Protein AF-A0A068U3J7-F1 (afdb_monomer_lite)

Organism: Coffea canephora (NCBI:txid49390)

InterPro domains:
  IPR044660 Transcription factor IBH1-like [PTHR33124] (5-116)
  IPR059002 IBH1-like, N-terminal domain [PF26576] (5-66)

Sequence (127 aa):
MRSASSLRQEFLKKWLKGLQIYSGSKKEMSILERKKAIKLSADIAMASTRISTSSWSRALMARASNDATNKVLVQHVLSPEAQKLVPIKKDPKKETLDYILSLRLQVDVMRHFANATEETDHGKGYK

Foldseek 3Di:
DDDPVNLLVQLVVLLVLQVVLVVVPDVDDDPVRVVVSSVLSSLLSLLLSCLQPAPVSVVSLVVQCVDVSSVVSNVVSHDPVSVDHDDDPDDPVVRVVSVVVSVVSSVVVVVVVVVVVVVVVVPPDDD

Structure (mmCIF, N/CA/C/O backbone):
data_AF-A0A068U3J7-F1
#
_entry.id   AF-A0A068U3J7-F1
#
loop_
_atom_site.group_PDB
_atom_site.id
_atom_site.type_symbol
_atom_site.label_atom_id
_atom_site.label_alt_id
_atom_site.label_comp_id
_atom_site.label_asym_id
_atom_site.label_entity_id
_atom_site.label_seq_id
_atom_site.pdbx_PDB_ins_code
_atom_site.Cartn_x
_atom_site.Cartn_y
_atom_site.Cartn_z
_atom_site.occupancy
_atom_site.B_iso_or_equiv
_atom_site.auth_seq_id
_atom_site.auth_comp_id
_atom_site.auth_asym_id
_atom_site.auth_atom_id
_atom_site.pdbx_PDB_model_num
ATOM 1 N N . MET A 1 1 ? 19.466 -8.620 -5.050 1.00 48.78 1 MET A N 1
ATOM 2 C CA . MET A 1 1 ? 17.985 -8.543 -4.964 1.00 48.78 1 MET A CA 1
ATOM 3 C C . MET A 1 1 ? 17.610 -8.104 -3.554 1.00 48.78 1 MET A C 1
ATOM 5 O O . MET A 1 1 ? 18.221 -8.613 -2.625 1.00 48.78 1 MET A O 1
ATOM 9 N N . ARG A 1 2 ? 16.670 -7.161 -3.365 1.00 65.25 2 ARG A N 1
ATOM 10 C CA . ARG A 1 2 ? 16.156 -6.850 -2.012 1.00 65.25 2 ARG A CA 1
ATOM 11 C C . ARG A 1 2 ? 15.452 -8.090 -1.453 1.00 65.25 2 ARG A C 1
ATOM 13 O O . ARG A 1 2 ? 14.742 -8.761 -2.199 1.00 65.25 2 ARG A O 1
ATOM 20 N N . SER A 1 3 ? 15.638 -8.391 -0.170 1.00 79.19 3 SER A N 1
ATOM 21 C CA . SER A 1 3 ? 14.917 -9.490 0.475 1.00 79.19 3 SER A CA 1
ATOM 22 C C . SER A 1 3 ? 13.442 -9.127 0.679 1.00 79.19 3 SER A C 1
ATOM 24 O O . SER A 1 3 ? 13.088 -7.958 0.869 1.00 79.19 3 SER A O 1
ATOM 26 N N . ALA A 1 4 ? 12.566 -10.134 0.672 1.00 74.56 4 ALA A N 1
ATOM 27 C CA . ALA A 1 4 ? 11.139 -9.936 0.928 1.00 74.56 4 ALA A CA 1
ATOM 28 C C . ALA A 1 4 ? 10.872 -9.332 2.322 1.00 74.56 4 ALA A C 1
ATOM 30 O O . ALA A 1 4 ? 9.954 -8.528 2.480 1.00 74.56 4 ALA A O 1
ATOM 31 N N . SER A 1 5 ? 11.702 -9.665 3.318 1.00 81.75 5 SER A N 1
ATOM 32 C CA . SER A 1 5 ? 11.628 -9.113 4.676 1.00 81.75 5 SER A CA 1
ATOM 33 C C . SER A 1 5 ? 11.975 -7.623 4.725 1.00 81.75 5 SER A C 1
ATOM 35 O O . SER A 1 5 ? 11.242 -6.851 5.339 1.00 81.75 5 SER A O 1
ATOM 37 N N . SER A 1 6 ? 13.029 -7.198 4.021 1.00 84.19 6 SER A N 1
ATOM 38 C CA . SER A 1 6 ? 13.417 -5.784 3.926 1.00 84.19 6 SER A CA 1
ATOM 39 C C . SER A 1 6 ? 12.313 -4.948 3.278 1.00 84.19 6 SER A C 1
ATOM 41 O O . SER A 1 6 ? 11.968 -3.879 3.779 1.00 84.19 6 SER A O 1
ATOM 43 N N . LEU A 1 7 ? 11.684 -5.474 2.222 1.00 81.50 7 LEU A N 1
ATOM 44 C CA . LEU A 1 7 ? 10.564 -4.802 1.573 1.00 81.50 7 LEU A CA 1
ATOM 45 C C . LEU A 1 7 ? 9.333 -4.692 2.486 1.00 81.50 7 LEU A C 1
ATOM 47 O O . LEU A 1 7 ? 8.723 -3.627 2.559 1.00 81.50 7 LEU A O 1
ATOM 51 N N . ARG A 1 8 ? 8.978 -5.776 3.190 1.00 84.62 8 ARG A N 1
ATOM 52 C CA . ARG A 1 8 ? 7.889 -5.788 4.184 1.00 84.62 8 ARG A CA 1
ATOM 53 C C . ARG A 1 8 ? 8.107 -4.720 5.252 1.00 84.62 8 ARG A C 1
ATOM 55 O O . ARG A 1 8 ? 7.200 -3.944 5.536 1.00 84.62 8 ARG A O 1
ATOM 62 N N . GLN A 1 9 ? 9.316 -4.644 5.803 1.00 87.88 9 GLN A N 1
ATOM 63 C CA . GLN A 1 9 ? 9.669 -3.650 6.816 1.00 87.88 9 GLN A CA 1
ATOM 64 C C . GLN A 1 9 ? 9.616 -2.218 6.277 1.00 87.88 9 GLN A C 1
ATOM 66 O O . GLN A 1 9 ? 9.122 -1.327 6.964 1.00 87.88 9 GLN A O 1
ATOM 71 N N . GLU A 1 10 ? 10.111 -1.976 5.062 1.00 88.44 10 GLU A N 1
ATOM 72 C CA . GLU A 1 10 ? 10.070 -0.650 4.439 1.00 88.44 10 GLU A CA 1
ATOM 73 C C . GLU A 1 10 ? 8.626 -0.194 4.187 1.00 88.44 10 GLU A C 1
ATOM 75 O O . GLU A 1 10 ? 8.266 0.933 4.537 1.00 88.44 10 GLU A O 1
ATOM 80 N N . PHE A 1 11 ? 7.791 -1.090 3.649 1.00 90.31 11 PHE A N 1
ATOM 81 C CA . PHE A 1 11 ? 6.361 -0.859 3.466 1.00 90.31 11 PHE A CA 1
ATOM 82 C C . PHE A 1 11 ? 5.682 -0.515 4.795 1.00 90.31 11 PHE A C 1
ATOM 84 O O . PHE A 1 11 ? 5.048 0.532 4.894 1.00 90.31 11 PHE A O 1
ATOM 91 N N . LEU A 1 12 ? 5.877 -1.335 5.833 1.00 90.12 12 LEU A N 1
ATOM 92 C CA . LEU A 1 12 ? 5.294 -1.120 7.161 1.00 90.12 12 LEU A CA 1
ATOM 93 C C . LEU A 1 12 ? 5.708 0.222 7.767 1.00 90.12 12 LEU A C 1
ATOM 95 O O . LEU A 1 12 ? 4.858 0.970 8.244 1.00 90.12 12 LEU A O 1
ATOM 99 N N . LYS A 1 13 ? 7.000 0.566 7.704 1.00 90.62 13 LYS A N 1
ATOM 100 C CA . LYS A 1 13 ? 7.512 1.850 8.207 1.00 90.62 13 LYS A CA 1
ATOM 101 C C . LYS A 1 13 ? 6.862 3.034 7.492 1.00 90.62 13 LYS A C 1
ATOM 103 O O . LYS A 1 13 ? 6.494 4.013 8.137 1.00 90.62 13 LYS A O 1
ATOM 108 N N . LYS A 1 14 ? 6.725 2.962 6.165 1.00 91.12 14 LYS A N 1
ATOM 109 C CA . LYS A 1 14 ? 6.088 4.013 5.356 1.00 91.12 14 LYS A CA 1
ATOM 110 C C . LYS A 1 14 ? 4.583 4.095 5.613 1.00 91.12 14 LYS A C 1
ATOM 112 O O . LYS A 1 14 ? 4.053 5.197 5.729 1.00 91.12 14 LYS A O 1
ATOM 117 N N . TRP A 1 15 ? 3.917 2.954 5.760 1.00 91.44 15 TRP A N 1
ATOM 118 C CA . TRP A 1 15 ? 2.484 2.893 6.022 1.00 91.44 15 TRP A CA 1
ATOM 119 C C . TRP A 1 15 ? 2.130 3.430 7.410 1.00 91.44 15 TRP A C 1
ATOM 121 O O . TRP A 1 15 ? 1.222 4.248 7.529 1.00 91.44 15 TRP A O 1
ATOM 131 N N . LEU A 1 16 ? 2.908 3.075 8.439 1.00 90.31 16 LEU A N 1
ATOM 132 C CA . LEU A 1 16 ? 2.735 3.598 9.795 1.00 90.31 16 LEU A CA 1
ATOM 133 C C . LEU A 1 16 ? 2.859 5.128 9.832 1.00 90.31 16 LEU A C 1
ATOM 135 O O . LEU A 1 16 ? 2.012 5.791 10.427 1.00 90.31 16 LEU A O 1
ATOM 139 N N . LYS A 1 17 ? 3.852 5.697 9.132 1.00 88.56 17 LYS A N 1
ATOM 140 C CA . LYS A 1 17 ? 3.986 7.156 8.981 1.00 88.56 17 LYS A CA 1
ATOM 141 C C . LYS A 1 17 ? 2.754 7.784 8.323 1.00 88.56 17 LYS A C 1
ATOM 143 O O . LYS A 1 17 ? 2.257 8.795 8.807 1.00 88.56 17 LYS A O 1
ATOM 148 N N . GLY A 1 18 ? 2.240 7.179 7.250 1.00 86.50 18 GLY A N 1
ATOM 149 C CA . GLY A 1 18 ? 1.032 7.663 6.574 1.00 86.50 18 GLY A CA 1
ATOM 150 C C . GLY A 1 18 ? -0.211 7.620 7.472 1.00 86.50 18 GLY A C 1
ATOM 151 O O . GLY A 1 18 ? -1.002 8.559 7.481 1.00 86.50 18 GLY A O 1
ATOM 152 N N . LEU A 1 19 ? -0.362 6.567 8.283 1.00 87.44 19 LEU A N 1
ATOM 153 C CA . LEU A 1 19 ? -1.460 6.449 9.248 1.00 87.44 19 LEU A CA 1
ATOM 154 C C . LEU A 1 19 ? -1.360 7.486 10.378 1.00 87.44 19 LEU A C 1
ATOM 156 O O . LEU A 1 19 ? -2.369 8.089 10.732 1.00 87.44 19 LEU A O 1
ATOM 160 N N . GLN A 1 20 ? -0.158 7.739 10.908 1.00 86.06 20 GLN A N 1
ATOM 161 C CA . GLN A 1 20 ? 0.069 8.744 11.956 1.00 86.06 20 GLN A CA 1
ATOM 162 C C . GLN A 1 20 ? -0.356 10.152 11.521 1.00 86.06 20 GLN A C 1
ATOM 164 O O . GLN A 1 20 ? -0.946 10.887 12.312 1.00 86.06 20 GLN A O 1
ATOM 169 N N . ILE A 1 21 ? -0.111 10.515 10.259 1.00 82.12 21 ILE A N 1
ATOM 170 C CA . ILE A 1 21 ? -0.511 11.817 9.709 1.00 82.12 21 ILE A CA 1
ATOM 171 C C . ILE A 1 21 ? -2.042 11.954 9.693 1.00 82.12 21 ILE A C 1
ATOM 173 O O . ILE A 1 21 ? -2.569 12.985 10.110 1.00 82.12 21 ILE A O 1
ATOM 177 N N . TYR A 1 22 ? -2.774 10.906 9.296 1.00 76.19 22 TYR A N 1
ATOM 178 C CA . TYR A 1 22 ? -4.239 10.924 9.341 1.00 76.19 22 TYR A CA 1
ATOM 179 C C . TYR A 1 22 ? -4.778 11.026 10.770 1.00 76.19 22 TYR A C 1
ATOM 181 O O . TYR A 1 22 ? -5.659 11.850 11.015 1.00 76.19 22 TYR A O 1
ATOM 189 N N . SER A 1 23 ? -4.212 10.264 11.712 1.00 73.12 23 SER A N 1
ATOM 190 C CA . SER A 1 23 ? -4.585 10.325 13.132 1.00 73.12 23 SER A CA 1
ATOM 191 C C . SER A 1 23 ? -4.353 11.708 13.753 1.00 73.12 23 SER A C 1
ATOM 193 O O . SER A 1 23 ? -5.121 12.116 14.618 1.00 73.12 23 SER A O 1
ATOM 195 N N . GLY A 1 24 ? -3.324 12.439 13.311 1.00 69.31 24 GLY A N 1
ATOM 196 C CA . GLY A 1 24 ? -3.040 13.801 13.779 1.00 69.31 24 GLY A CA 1
ATOM 197 C C . GLY A 1 24 ? -3.895 14.895 13.127 1.00 69.31 24 GLY A C 1
ATOM 198 O O . GLY A 1 24 ? -4.102 15.944 13.727 1.00 69.31 24 GLY A O 1
ATOM 199 N N . SER A 1 25 ? -4.397 14.666 11.908 1.00 67.81 25 SER A N 1
ATOM 200 C CA . SER A 1 25 ? -5.043 15.704 11.087 1.00 67.81 25 S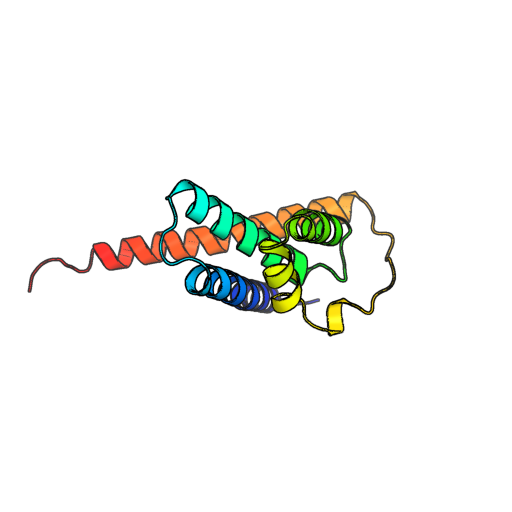ER A CA 1
ATOM 201 C C . SER A 1 25 ? -6.544 15.920 11.330 1.00 67.81 25 SER A C 1
ATOM 203 O O . SER A 1 25 ? -7.044 17.015 11.075 1.00 67.81 25 SER A O 1
ATOM 205 N N . LYS A 1 26 ? -7.292 14.903 11.786 1.00 64.75 26 LYS A N 1
ATOM 206 C CA . LYS A 1 26 ? -8.762 14.972 11.882 1.00 64.75 26 LYS A CA 1
ATOM 207 C C . LYS A 1 26 ? -9.277 14.094 13.028 1.00 64.75 26 LYS A C 1
ATOM 209 O O . LYS A 1 26 ? -9.290 12.871 12.926 1.00 64.75 26 LYS A O 1
ATOM 214 N N . LYS A 1 27 ? -9.694 14.734 14.130 1.00 68.12 27 LYS A N 1
ATOM 215 C CA . LYS A 1 27 ? -10.133 14.068 15.377 1.00 68.12 27 LYS A CA 1
ATOM 216 C C . LYS A 1 27 ? -11.446 13.285 15.210 1.00 68.12 27 LYS A C 1
ATOM 218 O O . LYS A 1 27 ? -11.635 12.257 15.850 1.00 68.12 27 LYS A O 1
ATOM 223 N N . GLU A 1 28 ? -12.309 13.737 14.303 1.00 78.06 28 GLU A N 1
ATOM 224 C CA . GLU A 1 28 ? -13.610 13.141 13.989 1.00 78.06 28 GLU A CA 1
ATOM 225 C C . GLU A 1 28 ? -13.628 12.714 12.511 1.00 78.06 28 GLU A C 1
ATOM 227 O O . GLU A 1 28 ? -13.608 13.545 11.602 1.00 78.06 28 GLU A O 1
ATOM 232 N N . MET A 1 29 ? -13.629 11.403 12.263 1.00 82.44 29 MET A N 1
ATOM 233 C CA . MET A 1 29 ? -13.763 10.817 10.925 1.00 82.44 29 MET A CA 1
ATOM 234 C C . MET A 1 29 ? -14.854 9.757 10.930 1.00 82.44 29 MET A C 1
ATOM 236 O O . MET A 1 29 ? -14.836 8.859 11.783 1.00 82.44 29 MET A O 1
ATOM 240 N N . SER A 1 30 ? -15.732 9.809 9.930 1.00 89.88 30 SER A N 1
ATOM 241 C CA . SER A 1 30 ? -16.693 8.747 9.642 1.00 89.88 30 SER A CA 1
ATOM 242 C C . SER A 1 30 ? -15.980 7.441 9.277 1.00 89.88 30 SER A C 1
ATOM 244 O O . SER A 1 30 ? -14.837 7.428 8.811 1.00 89.88 30 SER A O 1
ATOM 246 N N . ILE A 1 31 ? -16.668 6.310 9.436 1.00 89.00 31 ILE A N 1
ATOM 247 C CA . ILE A 1 31 ? -16.127 4.986 9.081 1.00 89.00 31 ILE A CA 1
ATOM 248 C C . ILE A 1 31 ? -15.689 4.942 7.607 1.00 89.00 31 ILE A C 1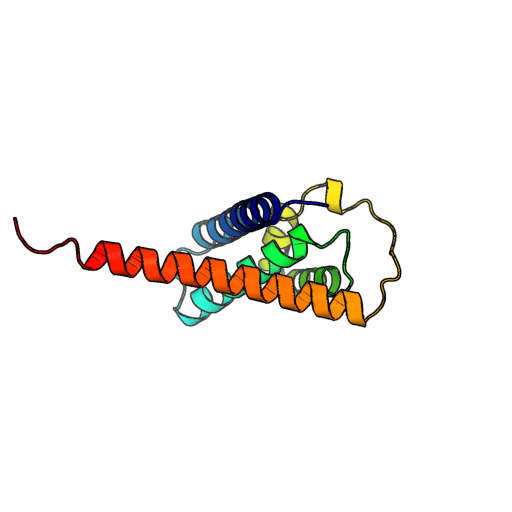
ATOM 250 O O . ILE A 1 31 ? -14.657 4.352 7.281 1.00 89.00 31 ILE A O 1
ATOM 254 N N . LEU A 1 32 ? -16.445 5.586 6.712 1.00 89.38 32 LEU A N 1
ATOM 255 C CA . LEU A 1 32 ? -16.116 5.649 5.289 1.00 89.38 32 LEU A CA 1
ATOM 256 C C . LEU A 1 32 ? -14.814 6.421 5.034 1.00 89.38 32 LEU A C 1
ATOM 258 O O . LEU A 1 32 ? -13.977 5.963 4.256 1.00 89.38 32 LEU A O 1
ATOM 262 N N . GLU A 1 33 ? -14.618 7.560 5.700 1.00 86.00 33 GLU A N 1
ATOM 263 C CA . GLU A 1 33 ? -13.379 8.342 5.604 1.00 86.00 33 GLU A CA 1
ATOM 264 C C . GLU A 1 33 ? -12.185 7.566 6.158 1.00 86.00 33 GLU A C 1
ATOM 266 O O . GLU A 1 33 ? -11.149 7.504 5.499 1.00 86.00 33 GLU A O 1
ATOM 271 N N . ARG A 1 34 ? -12.346 6.884 7.301 1.00 87.50 34 ARG A N 1
ATOM 272 C CA . ARG A 1 34 ? -11.294 6.030 7.875 1.00 87.50 34 ARG A CA 1
ATOM 273 C C . ARG A 1 34 ? -10.879 4.924 6.903 1.00 87.50 34 ARG A C 1
ATOM 275 O O . ARG A 1 34 ? -9.689 4.727 6.676 1.00 87.50 34 ARG A O 1
ATOM 282 N N . LYS A 1 35 ? -11.840 4.242 6.264 1.00 89.50 35 LYS A N 1
ATOM 283 C CA . LYS A 1 35 ? -11.557 3.213 5.243 1.00 89.50 35 LYS A CA 1
ATOM 284 C C . LYS A 1 35 ? -10.795 3.787 4.045 1.00 89.50 35 LYS A C 1
ATOM 286 O O . LYS A 1 35 ? -9.830 3.175 3.586 1.00 89.50 35 LYS A O 1
ATOM 291 N N . LYS A 1 36 ? -11.201 4.964 3.554 1.00 88.69 36 LYS A N 1
ATOM 292 C CA . LYS A 1 36 ? -10.509 5.661 2.457 1.00 88.69 36 LYS A CA 1
ATOM 293 C C . LYS A 1 36 ? -9.084 6.058 2.851 1.00 88.69 36 LYS A C 1
ATOM 295 O O . LYS A 1 36 ? -8.172 5.806 2.071 1.00 88.69 36 LYS A O 1
ATOM 300 N N . ALA A 1 37 ? -8.886 6.595 4.054 1.00 87.62 37 ALA A N 1
ATOM 301 C CA . ALA A 1 37 ? -7.580 6.992 4.575 1.00 87.62 37 ALA A CA 1
ATOM 302 C C . ALA A 1 37 ? -6.630 5.795 4.739 1.00 87.62 37 ALA A C 1
ATOM 304 O O . ALA A 1 37 ? -5.483 5.854 4.304 1.00 87.62 37 ALA A O 1
ATOM 305 N N . ILE A 1 38 ? -7.115 4.676 5.291 1.00 89.50 38 ILE A N 1
ATOM 306 C CA . ILE A 1 38 ? -6.334 3.435 5.428 1.00 89.50 38 ILE A CA 1
ATOM 307 C C . ILE A 1 38 ? -5.875 2.935 4.056 1.00 89.50 38 ILE A C 1
ATOM 309 O O . ILE A 1 38 ? -4.685 2.665 3.868 1.00 89.50 38 ILE A O 1
ATOM 313 N N . LYS A 1 39 ? -6.805 2.844 3.094 1.00 90.56 39 LYS A N 1
ATOM 314 C CA . LYS A 1 39 ? -6.504 2.405 1.727 1.00 90.56 39 LYS A CA 1
ATOM 315 C C . LYS A 1 39 ? -5.497 3.333 1.058 1.00 90.56 39 LYS A C 1
ATOM 317 O O . LYS A 1 39 ? -4.491 2.862 0.541 1.00 90.56 39 LYS A O 1
ATOM 322 N N . LEU A 1 40 ? -5.743 4.639 1.108 1.00 89.06 40 LEU A N 1
ATOM 323 C CA . LEU A 1 40 ? -4.881 5.620 0.466 1.00 89.06 40 LEU A CA 1
ATOM 324 C C . LEU A 1 40 ? -3.479 5.632 1.087 1.00 89.06 40 LEU A C 1
ATOM 326 O O . LEU A 1 40 ? -2.494 5.625 0.358 1.00 89.06 40 LEU A O 1
ATOM 330 N N . SER A 1 41 ? -3.371 5.577 2.416 1.00 89.31 41 SER A N 1
ATOM 331 C CA . SER A 1 41 ? -2.086 5.465 3.115 1.00 89.31 41 SER A CA 1
ATOM 332 C C . SER A 1 41 ? -1.308 4.219 2.672 1.00 89.31 41 SER A C 1
ATOM 334 O O . SER A 1 41 ? -0.100 4.288 2.440 1.00 89.31 41 SER A O 1
ATOM 336 N N . ALA A 1 42 ? -1.993 3.084 2.497 1.00 91.06 42 ALA A N 1
ATOM 337 C CA . ALA A 1 42 ? -1.376 1.846 2.030 1.00 91.06 42 ALA A CA 1
ATOM 338 C C . ALA A 1 42 ? -0.925 1.939 0.562 1.00 91.06 42 ALA A C 1
ATOM 340 O O . ALA A 1 42 ? 0.208 1.568 0.254 1.00 91.06 42 ALA A O 1
ATOM 341 N N . ASP A 1 43 ? -1.761 2.496 -0.322 1.00 89.75 43 ASP A N 1
ATOM 342 C CA . ASP A 1 43 ? -1.421 2.733 -1.730 1.00 89.75 43 ASP A CA 1
ATOM 343 C C . ASP A 1 43 ? -0.201 3.664 -1.843 1.00 89.75 43 ASP A C 1
ATOM 345 O O . ASP A 1 43 ? 0.716 3.401 -2.628 1.00 89.75 43 ASP A O 1
ATOM 349 N N . ILE A 1 44 ? -0.144 4.712 -1.007 1.00 88.56 44 ILE A N 1
ATOM 350 C CA . ILE A 1 44 ? 0.976 5.655 -0.969 1.00 88.56 44 ILE A CA 1
ATOM 351 C C . ILE A 1 44 ? 2.257 4.973 -0.471 1.00 88.56 44 ILE A C 1
ATOM 353 O O . ILE A 1 44 ? 3.319 5.108 -1.083 1.00 88.56 44 ILE A O 1
ATOM 357 N N . ALA A 1 45 ? 2.178 4.212 0.621 1.00 90.75 45 ALA A N 1
ATOM 358 C CA . ALA A 1 45 ? 3.319 3.484 1.164 1.00 90.75 45 ALA A CA 1
ATOM 359 C C . ALA A 1 45 ? 3.864 2.456 0.164 1.00 90.75 45 ALA A C 1
ATOM 361 O O . ALA A 1 45 ? 5.069 2.417 -0.088 1.00 90.75 45 ALA A O 1
ATOM 362 N N . MET A 1 46 ? 2.975 1.680 -0.460 1.00 89.69 46 MET A N 1
ATOM 363 C CA . MET A 1 46 ? 3.309 0.687 -1.477 1.00 89.69 46 MET A CA 1
ATOM 364 C C . MET A 1 46 ? 4.002 1.336 -2.678 1.00 89.69 46 MET A C 1
ATOM 366 O O . MET A 1 46 ? 5.110 0.937 -3.041 1.00 89.69 46 MET A O 1
ATOM 370 N N . ALA A 1 47 ? 3.407 2.383 -3.251 1.00 88.06 47 ALA A N 1
ATOM 371 C CA . ALA A 1 47 ? 4.006 3.108 -4.362 1.00 88.06 47 ALA A CA 1
ATOM 372 C C . ALA A 1 47 ? 5.346 3.752 -3.973 1.00 88.06 47 ALA A C 1
ATOM 374 O O . ALA A 1 47 ? 6.296 3.677 -4.743 1.00 88.06 47 ALA A O 1
ATOM 375 N N . SER A 1 48 ? 5.491 4.294 -2.763 1.00 84.44 48 SER A N 1
ATOM 376 C CA . SER A 1 48 ? 6.747 4.899 -2.297 1.00 84.44 48 SER A CA 1
ATOM 377 C C . SER A 1 48 ? 7.897 3.887 -2.155 1.00 84.44 48 SER A C 1
ATOM 379 O O . SER A 1 48 ? 9.046 4.235 -2.418 1.00 84.44 48 SER A O 1
ATOM 381 N N . THR A 1 49 ? 7.622 2.612 -1.843 1.00 83.75 49 THR A N 1
ATOM 382 C CA . THR A 1 49 ? 8.655 1.545 -1.892 1.00 83.75 49 THR A CA 1
ATOM 383 C C . THR A 1 49 ? 9.107 1.183 -3.315 1.00 83.75 49 THR A C 1
ATOM 385 O O . THR A 1 49 ? 10.076 0.441 -3.494 1.00 83.75 49 THR A O 1
ATOM 388 N N . ARG A 1 50 ? 8.390 1.665 -4.341 1.00 75.69 50 ARG A N 1
ATOM 389 C CA . ARG A 1 50 ? 8.536 1.271 -5.752 1.00 75.69 50 ARG A CA 1
ATOM 390 C C . ARG A 1 50 ? 8.671 2.443 -6.726 1.00 75.69 50 ARG A C 1
ATOM 392 O O . ARG A 1 50 ? 8.919 2.187 -7.903 1.00 75.69 50 ARG A O 1
ATOM 399 N N . ILE A 1 51 ? 8.576 3.691 -6.258 1.00 63.47 51 ILE A N 1
ATOM 400 C CA . ILE A 1 51 ? 8.495 4.924 -7.069 1.00 63.47 51 ILE A CA 1
ATOM 401 C C . ILE A 1 51 ? 9.667 5.107 -8.032 1.00 63.47 51 ILE A C 1
ATOM 403 O O . ILE A 1 51 ? 9.511 5.562 -9.166 1.00 63.47 51 ILE A O 1
ATOM 407 N N . SER A 1 52 ? 10.839 4.666 -7.593 1.00 62.38 52 SER A N 1
ATOM 408 C CA . SER A 1 52 ? 12.078 4.645 -8.358 1.00 62.38 52 SER A CA 1
ATOM 409 C C . SER A 1 52 ? 12.051 3.655 -9.521 1.00 62.38 52 SER A C 1
ATOM 411 O O . SER A 1 52 ? 12.866 3.738 -10.434 1.00 62.38 52 SER A O 1
ATOM 413 N N . THR A 1 53 ? 11.123 2.700 -9.499 1.00 68.19 53 THR A N 1
ATOM 414 C CA . THR A 1 53 ? 11.209 1.489 -10.309 1.00 68.19 53 THR A CA 1
ATOM 415 C C . THR A 1 53 ? 9.974 1.172 -11.131 1.00 68.19 53 THR A C 1
ATOM 417 O O . THR A 1 53 ? 10.120 0.332 -12.007 1.00 68.19 53 THR A O 1
ATOM 420 N N . SER A 1 54 ? 8.806 1.779 -10.912 1.00 75.81 54 SER A N 1
ATOM 421 C CA . SER A 1 54 ? 7.606 1.418 -11.679 1.00 75.81 54 SER A CA 1
ATOM 422 C C . SER A 1 54 ? 6.773 2.607 -12.146 1.00 75.81 54 SER A C 1
ATOM 424 O O . SER A 1 54 ? 6.737 3.666 -11.524 1.00 75.81 54 SER A O 1
ATOM 426 N N . SER A 1 55 ? 6.101 2.442 -13.280 1.00 82.00 55 SER A N 1
ATOM 427 C CA . SER A 1 55 ? 5.199 3.458 -13.830 1.00 82.00 55 SER A CA 1
ATOM 428 C C . SER A 1 55 ? 3.886 3.511 -13.052 1.00 82.00 55 SER A C 1
ATOM 430 O O . SER A 1 55 ? 3.346 4.597 -12.838 1.00 82.00 55 SER A O 1
ATOM 432 N N . TRP A 1 56 ? 3.410 2.366 -12.550 1.00 85.12 56 TRP A N 1
ATOM 433 C CA . TRP A 1 56 ? 2.205 2.310 -11.719 1.00 85.12 56 TRP A CA 1
ATOM 434 C C . TRP A 1 56 ? 2.373 3.070 -10.394 1.00 85.12 56 TRP A C 1
ATOM 436 O O . TRP A 1 56 ? 1.439 3.736 -9.948 1.00 85.12 56 TRP A O 1
ATOM 446 N N . SER A 1 57 ? 3.563 3.037 -9.781 1.00 84.38 57 SER A N 1
ATOM 447 C CA . SER A 1 57 ? 3.808 3.744 -8.516 1.00 84.38 57 SER A CA 1
ATOM 448 C C . SER A 1 57 ? 3.791 5.259 -8.711 1.00 84.38 57 SER A C 1
ATOM 450 O O . SER A 1 57 ? 3.150 5.965 -7.936 1.00 84.38 57 SER A O 1
ATOM 452 N N . ARG A 1 58 ? 4.391 5.764 -9.796 1.00 81.81 58 ARG A N 1
ATOM 453 C CA . ARG A 1 58 ? 4.301 7.183 -10.182 1.00 81.81 58 ARG A CA 1
ATOM 454 C C . ARG A 1 58 ? 2.862 7.618 -10.456 1.00 81.81 58 ARG A C 1
ATOM 456 O O . ARG A 1 58 ? 2.450 8.670 -9.978 1.00 81.81 58 ARG A O 1
ATOM 463 N N . ALA A 1 59 ? 2.086 6.798 -11.165 1.00 83.69 59 ALA A N 1
ATOM 464 C CA . ALA A 1 59 ? 0.681 7.091 -11.430 1.00 83.69 59 ALA A CA 1
ATOM 465 C C . ALA A 1 59 ? -0.152 7.153 -10.136 1.00 83.69 59 ALA A C 1
ATOM 467 O O . ALA A 1 59 ? -0.947 8.074 -9.969 1.00 83.69 59 ALA A O 1
ATOM 468 N N . LEU A 1 60 ? 0.049 6.223 -9.194 1.00 83.69 60 LEU A N 1
ATOM 469 C CA . LEU A 1 60 ? -0.625 6.260 -7.888 1.00 83.69 60 LEU A CA 1
ATOM 470 C C . LEU A 1 60 ? -0.248 7.505 -7.076 1.00 83.69 60 LEU A C 1
ATOM 472 O O . LEU A 1 60 ? -1.130 8.152 -6.517 1.00 83.69 60 LEU A O 1
ATOM 476 N N . MET A 1 61 ? 1.035 7.876 -7.055 1.00 82.06 61 MET A N 1
ATOM 477 C CA . MET A 1 61 ? 1.505 9.095 -6.386 1.00 82.06 61 MET A CA 1
ATOM 478 C C . MET A 1 61 ? 0.891 10.359 -6.988 1.00 82.06 61 MET A C 1
ATOM 480 O O . MET A 1 61 ? 0.408 11.213 -6.251 1.00 82.06 61 MET A O 1
ATOM 484 N N . ALA A 1 62 ? 0.867 10.464 -8.319 1.00 80.56 62 ALA A N 1
ATOM 485 C CA . ALA A 1 62 ? 0.263 11.597 -9.013 1.00 80.56 62 ALA A CA 1
ATOM 486 C C . ALA A 1 62 ? -1.236 11.704 -8.702 1.00 80.56 62 ALA A C 1
ATOM 488 O O . ALA A 1 62 ? -1.724 12.778 -8.365 1.00 80.56 62 ALA A O 1
ATOM 489 N N . ARG A 1 63 ? -1.956 10.573 -8.717 1.00 81.88 63 ARG A N 1
ATOM 490 C CA . ARG A 1 63 ? -3.379 10.525 -8.350 1.00 81.88 63 ARG A CA 1
ATOM 491 C C . ARG A 1 63 ? -3.621 10.970 -6.910 1.00 81.88 63 ARG A C 1
ATOM 493 O O . ARG A 1 63 ? -4.574 11.701 -6.669 1.00 81.88 63 ARG A O 1
ATOM 500 N N . ALA A 1 64 ? -2.773 10.551 -5.971 1.00 82.62 64 ALA A N 1
ATOM 501 C CA . ALA A 1 64 ? -2.869 10.964 -4.574 1.00 82.62 64 ALA A CA 1
ATOM 502 C C . ALA A 1 64 ? -2.546 12.457 -4.386 1.00 82.62 64 ALA A C 1
ATOM 504 O O . ALA A 1 64 ? -3.198 13.126 -3.595 1.00 82.62 64 ALA A O 1
ATOM 505 N N . SER A 1 65 ? -1.586 12.998 -5.139 1.00 80.75 65 SER A N 1
ATOM 506 C CA . SER A 1 65 ? -1.154 14.398 -5.030 1.00 80.75 65 SER A CA 1
ATOM 507 C C . SER A 1 65 ? -2.145 15.422 -5.604 1.00 80.75 65 SER A C 1
ATOM 509 O O . SER A 1 65 ? -1.940 16.620 -5.403 1.00 80.75 65 SER A O 1
ATOM 511 N N . ASN A 1 66 ? -3.194 14.985 -6.307 1.00 75.81 66 ASN A N 1
ATOM 512 C CA . ASN A 1 66 ? -4.247 15.865 -6.830 1.00 75.81 66 ASN A CA 1
ATOM 513 C C . ASN A 1 66 ? -5.192 16.395 -5.738 1.00 75.81 66 ASN A C 1
ATOM 515 O O . ASN A 1 66 ? -5.963 17.317 -5.987 1.00 75.81 66 ASN A O 1
ATOM 519 N N . ASP A 1 67 ? -5.137 15.823 -4.537 1.00 76.19 67 ASP A N 1
ATOM 520 C CA . ASP A 1 67 ? -5.888 16.271 -3.370 1.00 76.19 67 ASP A CA 1
ATOM 521 C C . ASP A 1 67 ? -4.930 16.986 -2.401 1.00 76.19 67 ASP A C 1
ATOM 523 O O . ASP A 1 67 ? -3.887 16.447 -2.018 1.00 76.19 67 ASP A O 1
ATOM 527 N N . ALA A 1 68 ? -5.265 18.225 -2.028 1.00 66.00 68 ALA A N 1
ATOM 528 C CA . ALA A 1 68 ? -4.405 19.088 -1.219 1.00 66.00 68 ALA A CA 1
ATOM 529 C C . ALA A 1 68 ? -4.089 18.496 0.167 1.00 66.00 68 ALA A C 1
ATOM 531 O O . ALA A 1 68 ? -2.983 18.684 0.674 1.00 66.00 68 ALA A O 1
ATOM 532 N N . THR A 1 69 ? -5.019 17.740 0.756 1.00 68.19 69 THR A N 1
ATOM 533 C CA . THR A 1 69 ? -4.826 17.050 2.037 1.00 68.19 69 THR A CA 1
ATOM 534 C C . THR A 1 69 ? -3.874 15.864 1.874 1.00 68.19 69 THR A C 1
ATOM 536 O O . THR A 1 69 ? -3.022 15.605 2.723 1.00 68.19 69 THR A O 1
ATOM 539 N N . ASN A 1 70 ? -3.953 15.181 0.732 1.00 73.12 70 ASN A N 1
ATOM 540 C CA . ASN A 1 70 ? -3.136 14.006 0.440 1.00 73.12 70 ASN A CA 1
ATOM 541 C C . ASN A 1 70 ? -1.726 14.348 -0.069 1.00 73.12 70 ASN A C 1
ATOM 543 O O . ASN A 1 70 ? -0.807 13.535 0.048 1.00 73.12 70 ASN A O 1
ATOM 547 N N . LYS A 1 71 ? -1.513 15.569 -0.569 1.00 76.12 71 LYS A N 1
ATOM 548 C CA . LYS A 1 71 ? -0.197 16.076 -0.987 1.00 76.12 71 LYS A CA 1
ATOM 549 C C . LYS A 1 71 ? 0.833 16.053 0.149 1.00 76.12 71 LYS A C 1
ATOM 551 O O . LYS A 1 71 ? 1.981 15.669 -0.075 1.00 76.12 71 LYS A O 1
ATOM 556 N N . VAL A 1 72 ? 0.413 16.394 1.371 1.00 75.00 72 VAL A N 1
ATOM 557 C CA . VAL A 1 72 ? 1.264 16.353 2.576 1.00 75.00 72 VAL A CA 1
ATOM 558 C C . VAL A 1 72 ? 1.717 14.918 2.870 1.00 75.00 72 VAL A C 1
ATOM 560 O O . VAL A 1 72 ? 2.894 14.671 3.127 1.00 75.00 72 VAL A O 1
ATOM 563 N N . LEU A 1 73 ? 0.817 13.939 2.741 1.00 75.62 73 LEU A N 1
ATOM 564 C CA . LEU A 1 73 ? 1.148 12.521 2.923 1.00 75.62 73 LEU A CA 1
ATOM 565 C C . LEU A 1 73 ? 2.171 12.035 1.906 1.00 75.62 73 LEU A C 1
ATOM 567 O O . LEU A 1 73 ? 3.150 11.390 2.276 1.00 75.62 73 LEU A O 1
ATOM 571 N N . VAL A 1 74 ? 1.953 12.358 0.631 1.00 77.62 74 VAL A N 1
ATOM 572 C CA . VAL A 1 74 ? 2.872 11.996 -0.450 1.00 77.62 74 VAL A CA 1
ATOM 573 C C . VAL A 1 74 ? 4.266 12.552 -0.148 1.00 77.62 74 VAL A C 1
ATOM 575 O O . VAL A 1 74 ? 5.231 11.790 -0.160 1.00 77.62 74 VAL A O 1
ATOM 578 N N . GLN A 1 75 ? 4.376 13.827 0.234 1.00 77.75 75 GLN A N 1
ATOM 579 C CA . GLN A 1 75 ? 5.656 14.461 0.565 1.00 77.75 75 GLN A CA 1
ATOM 580 C C . GLN A 1 75 ? 6.365 13.811 1.764 1.00 77.75 75 GLN A C 1
ATOM 582 O O . GLN A 1 75 ? 7.569 13.578 1.698 1.00 77.75 75 GLN A O 1
ATOM 587 N N . HIS A 1 76 ? 5.643 13.486 2.841 1.00 75.56 76 HIS A N 1
ATOM 588 C CA . HIS A 1 76 ? 6.238 12.917 4.058 1.00 75.56 76 HIS A CA 1
ATOM 589 C C . HIS A 1 76 ? 6.565 11.418 3.960 1.00 75.56 76 HIS A C 1
ATOM 591 O O . HIS A 1 76 ? 7.465 10.930 4.650 1.00 75.56 76 HIS A O 1
ATOM 597 N N . VAL A 1 77 ? 5.843 10.663 3.125 1.00 79.75 77 VAL A N 1
ATOM 598 C CA . VAL A 1 77 ? 6.107 9.231 2.894 1.00 79.75 77 VAL A CA 1
ATOM 599 C C . VAL A 1 77 ? 7.216 9.031 1.851 1.00 79.75 77 VAL A C 1
ATOM 601 O O . VAL A 1 77 ? 7.899 7.993 1.844 1.00 79.75 77 VAL A O 1
ATOM 604 N N . LEU A 1 78 ? 7.432 10.015 0.975 1.00 74.00 78 LEU A N 1
ATOM 605 C CA . LEU A 1 78 ? 8.547 10.047 0.034 1.00 74.00 78 LEU A CA 1
ATOM 606 C C . LEU A 1 78 ? 9.859 10.388 0.742 1.00 74.00 78 LEU A C 1
ATOM 608 O O . LEU A 1 78 ? 9.980 11.380 1.450 1.00 74.00 78 LEU A O 1
ATOM 612 N N . 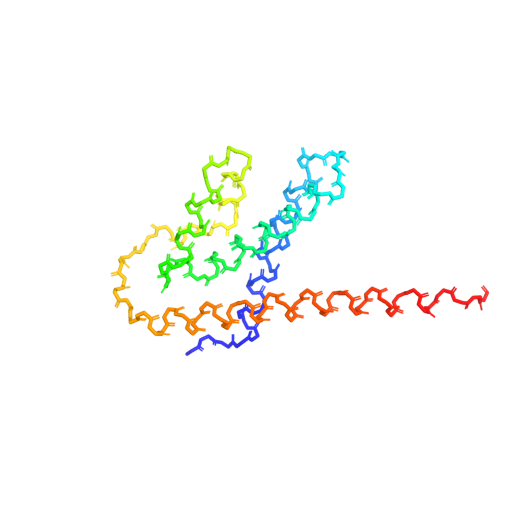SER A 1 79 ? 10.874 9.558 0.521 1.00 62.22 79 SER A N 1
ATOM 613 C CA . SER A 1 79 ? 12.246 9.908 0.894 1.00 62.22 79 SER A CA 1
ATOM 614 C C . SER A 1 79 ? 12.832 10.851 -0.169 1.00 62.22 79 SER A C 1
ATOM 616 O O . SER A 1 79 ? 12.533 10.651 -1.347 1.00 62.22 79 SER A O 1
ATOM 618 N N . PRO A 1 80 ? 13.690 11.825 0.187 1.00 57.22 80 PRO A N 1
ATOM 619 C CA . PRO A 1 80 ? 14.366 12.707 -0.778 1.00 57.22 80 PRO A CA 1
ATOM 620 C C . PRO A 1 80 ? 15.081 11.945 -1.910 1.00 57.22 80 PRO A C 1
ATOM 622 O O . PRO A 1 80 ? 14.996 12.337 -3.070 1.00 57.22 80 PRO A O 1
ATOM 625 N N . GLU A 1 81 ? 15.656 10.779 -1.599 1.00 51.91 81 GLU A N 1
ATOM 626 C CA . GLU A 1 81 ? 16.289 9.848 -2.550 1.00 51.91 81 GLU A CA 1
ATOM 627 C C . GLU A 1 81 ? 15.385 9.395 -3.712 1.00 51.91 81 GLU A C 1
ATOM 629 O O . GLU A 1 81 ? 15.865 9.059 -4.791 1.00 51.91 81 GLU A O 1
ATOM 634 N N . ALA A 1 82 ? 14.063 9.382 -3.513 1.00 54.00 82 ALA A N 1
ATOM 635 C CA . ALA A 1 82 ? 13.096 8.968 -4.527 1.00 54.00 82 ALA A CA 1
ATOM 636 C C . ALA A 1 82 ? 12.889 10.010 -5.640 1.00 54.00 82 ALA A C 1
ATOM 638 O O . ALA A 1 82 ? 12.342 9.671 -6.689 1.00 54.00 82 ALA A O 1
ATOM 639 N N . GLN A 1 83 ? 13.300 11.263 -5.414 1.00 51.25 83 GLN A N 1
ATOM 640 C CA . GLN A 1 83 ? 13.054 12.387 -6.325 1.00 51.25 83 GLN A CA 1
ATOM 641 C C . GLN A 1 83 ? 14.084 12.479 -7.461 1.00 51.25 83 GLN A C 1
ATOM 643 O O . GLN A 1 83 ? 13.861 13.191 -8.436 1.00 51.25 83 GLN A O 1
ATOM 648 N N . LYS A 1 84 ? 15.202 11.748 -7.374 1.00 53.59 84 LYS A N 1
ATOM 649 C CA . LYS A 1 84 ? 16.336 11.879 -8.297 1.00 53.59 84 LYS A CA 1
ATOM 650 C C . LYS A 1 84 ? 16.464 10.677 -9.235 1.00 53.59 84 LYS A C 1
ATOM 652 O O . LYS A 1 84 ? 17.475 9.993 -9.163 1.00 53.59 84 LYS A O 1
ATOM 657 N N . LEU A 1 85 ? 15.472 10.351 -10.076 1.00 56.00 85 LEU A N 1
ATOM 658 C CA . LEU A 1 85 ? 15.572 9.139 -10.914 1.00 56.00 85 LEU A CA 1
ATOM 659 C C . LEU A 1 85 ? 14.967 9.223 -12.323 1.00 56.00 85 LEU A C 1
ATOM 661 O O . LEU A 1 85 ? 13.878 9.744 -12.549 1.00 56.00 85 LEU A O 1
ATOM 665 N N . VAL A 1 86 ? 15.724 8.634 -13.252 1.00 54.16 86 VAL A N 1
ATOM 666 C CA . VAL A 1 86 ? 15.529 8.577 -14.706 1.00 54.16 86 VAL A CA 1
ATOM 667 C C . VAL A 1 86 ? 14.489 7.502 -15.072 1.00 54.16 86 VAL A C 1
ATOM 669 O O . VAL A 1 86 ? 14.463 6.446 -14.431 1.00 54.16 86 VAL A O 1
ATOM 672 N N . PRO A 1 87 ? 13.640 7.698 -16.101 1.00 54.94 87 PRO A N 1
ATOM 673 C CA . PRO A 1 87 ? 12.656 6.698 -16.504 1.00 54.94 87 PRO A CA 1
ATOM 674 C C . PRO A 1 87 ? 13.335 5.435 -17.049 1.00 54.94 87 PRO A C 1
ATOM 676 O O . PRO A 1 87 ? 13.877 5.431 -18.152 1.00 54.94 87 PRO A O 1
ATOM 679 N N . ILE A 1 88 ? 13.266 4.329 -16.309 1.00 60.56 88 ILE A N 1
ATOM 680 C CA . ILE A 1 88 ? 13.598 3.012 -16.861 1.00 60.56 88 ILE A CA 1
ATOM 681 C C . ILE A 1 88 ? 12.354 2.510 -17.597 1.00 60.56 88 ILE A C 1
ATOM 683 O O . ILE A 1 88 ? 11.333 2.225 -16.968 1.00 60.56 88 ILE A O 1
ATOM 687 N N . LYS A 1 89 ? 12.422 2.407 -18.930 1.00 60.19 89 LYS A N 1
ATOM 688 C CA . LYS A 1 89 ? 11.393 1.732 -19.736 1.00 60.19 89 LYS A CA 1
ATOM 689 C C . LYS A 1 89 ? 11.372 0.256 -19.323 1.00 60.19 89 LYS A C 1
ATOM 691 O O . LYS A 1 89 ? 12.268 -0.505 -19.679 1.00 60.19 89 LYS A O 1
ATOM 696 N N . LYS A 1 90 ? 10.386 -0.142 -18.521 1.00 65.81 90 LYS A N 1
ATOM 697 C CA . LYS A 1 90 ? 10.172 -1.539 -18.133 1.00 65.81 90 LYS A CA 1
ATOM 698 C C . LYS A 1 90 ? 9.127 -2.195 -19.027 1.00 65.81 90 LYS A C 1
ATOM 700 O O . LYS A 1 90 ? 8.182 -1.554 -19.475 1.00 65.81 90 LYS A O 1
ATOM 705 N N . ASP A 1 91 ? 9.317 -3.490 -19.252 1.00 80.81 91 ASP A N 1
ATOM 706 C CA . ASP A 1 91 ? 8.347 -4.362 -19.911 1.00 80.81 91 ASP A CA 1
ATOM 707 C C . ASP A 1 91 ? 7.000 -4.327 -19.149 1.00 80.81 91 ASP A C 1
ATOM 709 O O . ASP A 1 91 ? 6.995 -4.584 -17.936 1.00 80.81 91 ASP A O 1
ATOM 713 N N . PRO A 1 92 ? 5.863 -4.046 -19.819 1.00 80.44 92 PRO A N 1
ATOM 714 C CA . PRO A 1 92 ? 4.532 -4.046 -19.210 1.00 80.44 92 PRO A CA 1
ATOM 715 C C . PRO A 1 92 ? 4.193 -5.318 -18.422 1.00 80.44 92 PRO A C 1
ATOM 717 O O . PRO A 1 92 ? 3.502 -5.251 -17.402 1.00 80.44 92 PRO A O 1
ATOM 720 N N . LYS A 1 93 ? 4.703 -6.485 -18.838 1.00 84.38 93 LYS A N 1
ATOM 721 C CA . LYS A 1 93 ? 4.498 -7.744 -18.105 1.00 84.38 93 LYS A CA 1
ATOM 722 C C . LYS A 1 93 ? 5.200 -7.712 -16.750 1.00 84.38 93 LYS A C 1
ATOM 724 O O . LYS A 1 93 ? 4.623 -8.119 -15.743 1.00 84.38 93 LYS A O 1
ATOM 729 N N . LYS A 1 94 ? 6.424 -7.177 -16.704 1.00 82.88 94 LY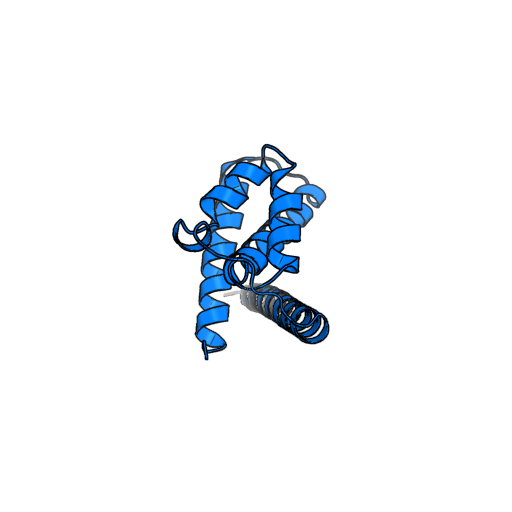S A N 1
ATOM 730 C CA . LYS A 1 94 ? 7.191 -7.016 -15.459 1.00 82.88 94 LYS A CA 1
ATOM 731 C C . LYS A 1 94 ? 6.550 -5.979 -14.537 1.00 82.88 94 LYS A C 1
ATOM 733 O O . LYS A 1 94 ? 6.508 -6.207 -13.334 1.00 82.88 94 LYS A O 1
ATOM 738 N N . GLU A 1 95 ? 6.020 -4.888 -15.090 1.00 83.19 95 GLU A N 1
ATOM 739 C CA . GLU A 1 95 ? 5.240 -3.893 -14.334 1.00 83.19 95 GLU A CA 1
ATOM 740 C C . GLU A 1 95 ? 3.987 -4.514 -13.703 1.00 83.19 95 GLU A C 1
ATOM 742 O O . GLU A 1 95 ? 3.720 -4.309 -12.521 1.00 83.19 95 GLU A O 1
ATOM 747 N N . THR A 1 96 ? 3.252 -5.321 -14.472 1.00 87.69 96 THR A N 1
ATOM 748 C CA . THR A 1 96 ? 2.033 -5.995 -14.001 1.00 87.69 96 THR A CA 1
ATOM 749 C C . THR A 1 96 ? 2.344 -6.996 -12.888 1.00 87.69 96 THR A C 1
ATOM 751 O O . THR A 1 96 ? 1.671 -7.007 -11.859 1.00 87.69 96 THR A O 1
ATOM 754 N N . LEU A 1 97 ? 3.395 -7.807 -13.052 1.00 88.00 97 LEU A N 1
ATOM 755 C CA . LEU A 1 97 ? 3.841 -8.750 -12.023 1.00 88.00 97 LEU A CA 1
ATOM 756 C C . LEU A 1 97 ? 4.286 -8.035 -10.743 1.00 88.00 97 LEU A C 1
ATOM 758 O O . LEU A 1 97 ? 3.905 -8.445 -9.648 1.00 88.00 97 LEU A O 1
ATOM 762 N N . ASP A 1 98 ? 5.058 -6.955 -10.873 1.00 84.75 98 ASP A N 1
ATOM 763 C CA . ASP A 1 98 ? 5.493 -6.147 -9.733 1.00 84.75 98 ASP A CA 1
ATOM 764 C C . ASP A 1 98 ? 4.304 -5.544 -8.972 1.00 84.75 98 ASP A C 1
ATOM 766 O O . ASP A 1 98 ? 4.279 -5.565 -7.738 1.00 84.75 98 ASP A O 1
ATOM 770 N N . TYR A 1 99 ? 3.283 -5.078 -9.696 1.00 88.12 99 TYR A N 1
ATOM 771 C CA . TYR A 1 99 ? 2.053 -4.574 -9.096 1.00 88.12 99 TYR A CA 1
ATOM 772 C C . TYR A 1 99 ? 1.283 -5.671 -8.345 1.00 88.12 99 TYR A C 1
ATOM 774 O O . TYR A 1 99 ? 0.937 -5.481 -7.181 1.00 88.12 99 TYR A O 1
ATOM 782 N N . ILE A 1 100 ? 1.090 -6.852 -8.948 1.00 90.44 100 ILE A N 1
ATOM 783 C CA . ILE A 1 100 ? 0.417 -7.994 -8.299 1.00 90.44 100 ILE A CA 1
ATOM 784 C C . ILE A 1 100 ? 1.153 -8.422 -7.024 1.00 90.44 100 ILE A C 1
ATOM 786 O O . ILE A 1 100 ? 0.522 -8.668 -5.994 1.00 90.44 100 ILE A O 1
ATOM 790 N N . LEU A 1 101 ? 2.485 -8.501 -7.064 1.00 88.12 101 LEU A N 1
ATOM 791 C CA . LEU A 1 101 ? 3.289 -8.839 -5.887 1.00 88.12 101 LEU A CA 1
ATOM 792 C C . LEU A 1 101 ? 3.165 -7.778 -4.787 1.00 88.12 101 LEU A C 1
ATOM 794 O O . LEU A 1 101 ? 3.114 -8.124 -3.607 1.00 88.12 101 LEU A O 1
ATOM 798 N N . SER A 1 102 ? 3.077 -6.503 -5.163 1.00 86.19 102 SER A N 1
ATOM 799 C CA . SER A 1 102 ? 2.887 -5.397 -4.221 1.00 86.19 102 SER A CA 1
ATOM 800 C C . SER A 1 102 ? 1.486 -5.417 -3.588 1.00 86.19 102 SER A C 1
ATOM 802 O O . SER A 1 102 ? 1.361 -5.229 -2.380 1.00 86.19 102 SER A O 1
ATOM 804 N N . LEU A 1 103 ? 0.444 -5.757 -4.355 1.00 90.38 103 LEU A N 1
ATOM 805 C CA . LEU A 1 103 ? -0.913 -5.951 -3.827 1.00 90.38 103 LEU A CA 1
ATOM 806 C C . LEU A 1 103 ? -0.993 -7.124 -2.844 1.00 90.38 103 LEU A C 1
ATOM 808 O O . LEU A 1 103 ? -1.607 -7.004 -1.786 1.00 90.38 103 LEU A O 1
ATOM 812 N N . ARG A 1 104 ? -0.350 -8.255 -3.164 1.00 90.94 104 ARG A N 1
ATOM 813 C CA . ARG A 1 104 ? -0.278 -9.405 -2.248 1.00 90.94 104 ARG A CA 1
ATOM 814 C C . ARG A 1 104 ? 0.387 -9.018 -0.932 1.00 90.94 104 ARG A C 1
ATOM 816 O O . ARG A 1 104 ? -0.162 -9.301 0.123 1.00 90.94 104 ARG A O 1
ATOM 823 N N . LEU A 1 105 ? 1.506 -8.295 -0.999 1.00 88.44 105 LEU A N 1
ATOM 824 C CA . LEU A 1 105 ? 2.194 -7.769 0.179 1.00 88.44 105 LEU A CA 1
ATOM 825 C C . LEU A 1 105 ? 1.264 -6.921 1.065 1.00 88.44 105 LEU A C 1
ATOM 827 O O . LEU A 1 105 ? 1.244 -7.110 2.279 1.00 88.44 105 LEU A O 1
ATOM 831 N N . GLN A 1 106 ? 0.497 -6.006 0.466 1.00 89.06 106 GLN A N 1
ATOM 832 C CA . GLN A 1 106 ? -0.460 -5.161 1.184 1.00 89.06 106 GLN A CA 1
ATOM 833 C C . GLN A 1 106 ? -1.545 -6.001 1.874 1.00 89.06 106 GLN A C 1
ATOM 835 O O . GLN A 1 106 ? -1.798 -5.813 3.063 1.00 89.06 106 GLN A O 1
ATOM 840 N N . VAL A 1 107 ? -2.155 -6.950 1.156 1.00 90.94 107 VAL A N 1
ATOM 841 C CA . VAL A 1 107 ? -3.201 -7.835 1.697 1.00 90.94 107 VAL A CA 1
ATOM 842 C C . VAL A 1 107 ? -2.663 -8.724 2.817 1.00 90.94 107 VAL A C 1
ATOM 844 O O . VAL A 1 107 ? -3.323 -8.856 3.846 1.00 90.94 107 VAL A O 1
ATOM 847 N N . ASP A 1 108 ? -1.473 -9.302 2.650 1.00 90.62 108 ASP A N 1
ATOM 848 C CA . ASP A 1 108 ? -0.832 -10.157 3.655 1.00 90.62 108 ASP A CA 1
ATOM 849 C C . ASP A 1 108 ? -0.611 -9.397 4.964 1.00 90.62 108 ASP A C 1
ATOM 851 O O . ASP A 1 108 ? -0.923 -9.895 6.045 1.00 90.62 108 ASP A O 1
ATOM 855 N N . VAL A 1 109 ? -0.108 -8.164 4.865 1.00 87.38 109 VAL A N 1
ATOM 856 C CA . VAL A 1 109 ? 0.108 -7.303 6.028 1.00 87.38 109 VAL A CA 1
ATOM 857 C C . VAL A 1 109 ? -1.220 -6.943 6.699 1.00 87.38 109 VAL A C 1
ATOM 859 O O . VAL A 1 109 ? -1.332 -7.056 7.918 1.00 87.38 109 VAL A O 1
ATOM 862 N N . MET A 1 110 ? -2.238 -6.544 5.930 1.00 87.69 110 MET A N 1
ATOM 863 C CA . MET A 1 110 ? -3.557 -6.206 6.483 1.00 87.69 110 MET A CA 1
ATOM 864 C C . MET A 1 110 ? -4.208 -7.399 7.188 1.00 87.69 110 MET A C 1
ATOM 866 O O . MET A 1 110 ? -4.772 -7.240 8.267 1.00 87.69 110 MET A O 1
ATOM 870 N N . ARG A 1 111 ? -4.095 -8.596 6.604 1.00 89.94 111 ARG A N 1
ATOM 871 C CA . ARG A 1 111 ? -4.607 -9.838 7.189 1.00 89.94 111 ARG A CA 1
ATOM 872 C C . ARG A 1 111 ? -3.891 -10.185 8.490 1.00 89.94 111 ARG A C 1
ATOM 874 O O . ARG A 1 111 ? -4.547 -10.552 9.453 1.00 89.94 111 ARG A O 1
ATOM 881 N N . HIS A 1 112 ? -2.568 -10.034 8.536 1.00 89.38 112 HIS A N 1
ATOM 882 C CA . HIS A 1 112 ? -1.799 -10.293 9.752 1.00 89.38 112 HIS A CA 1
ATOM 883 C C . HIS A 1 112 ? -2.254 -9.403 10.917 1.00 89.38 112 HIS A C 1
ATOM 885 O O . HIS A 1 112 ? -2.446 -9.897 12.022 1.00 89.38 112 HIS A O 1
ATOM 891 N N . PHE A 1 113 ? -2.497 -8.113 10.659 1.00 84.69 113 PHE A N 1
ATOM 892 C CA . PHE A 1 113 ? -3.048 -7.215 11.675 1.00 84.69 113 PHE A CA 1
ATOM 893 C C . PHE A 1 113 ? -4.474 -7.586 12.090 1.00 84.69 113 PHE A C 1
ATOM 895 O O . PHE A 1 113 ? -4.771 -7.541 13.277 1.00 84.69 113 PHE A O 1
ATOM 902 N N . ALA A 1 114 ? -5.340 -7.963 11.144 1.00 85.81 114 ALA A N 1
ATOM 903 C CA . ALA A 1 114 ? -6.706 -8.385 11.460 1.00 85.81 114 ALA A CA 1
ATOM 904 C C . ALA A 1 114 ? -6.718 -9.614 12.387 1.00 85.81 114 ALA A C 1
ATOM 906 O O . ALA A 1 114 ? -7.346 -9.585 13.441 1.00 85.81 114 ALA A O 1
ATOM 907 N N . ASN A 1 115 ? -5.932 -10.641 12.064 1.00 89.44 115 ASN A N 1
ATOM 908 C CA . ASN A 1 115 ? -5.839 -11.846 12.888 1.00 89.44 115 ASN A CA 1
ATOM 909 C C . ASN A 1 115 ? -5.265 -11.543 14.285 1.00 89.44 115 ASN A C 1
ATOM 911 O O . ASN A 1 115 ? -5.781 -12.027 15.286 1.00 89.44 115 ASN A O 1
ATOM 915 N N . ALA A 1 116 ? -4.242 -10.684 14.372 1.00 83.31 116 ALA A N 1
ATOM 916 C CA . ALA A 1 116 ? -3.664 -10.287 15.657 1.00 83.31 116 ALA A CA 1
ATOM 917 C C . ALA A 1 116 ? -4.679 -9.569 16.570 1.00 83.31 116 ALA A C 1
ATOM 919 O O . ALA A 1 116 ? -4.582 -9.668 17.790 1.00 83.31 116 ALA A O 1
ATOM 920 N N . THR A 1 117 ? -5.664 -8.859 16.005 1.00 77.31 117 THR A N 1
ATOM 921 C CA . THR A 1 117 ? -6.735 -8.243 16.807 1.00 77.31 117 THR A CA 1
ATOM 922 C C . THR A 1 117 ? -7.749 -9.257 17.343 1.00 77.31 117 THR A C 1
ATOM 924 O O . THR A 1 117 ? -8.260 -9.068 18.445 1.00 77.31 117 THR A O 1
ATOM 927 N N . GLU A 1 118 ? -7.992 -10.359 16.630 1.00 76.12 118 GLU A N 1
ATOM 928 C CA . GLU A 1 118 ? -8.902 -11.431 17.067 1.00 76.12 118 GLU A CA 1
ATOM 929 C C . GLU A 1 118 ? -8.314 -12.224 18.248 1.00 76.12 118 GLU A C 1
ATOM 931 O O . GLU A 1 118 ? -9.021 -12.536 19.209 1.00 76.12 118 GLU A O 1
ATOM 936 N N . GLU A 1 119 ? -6.996 -12.454 18.240 1.00 68.50 119 GLU A N 1
ATOM 937 C CA . GLU A 1 119 ? -6.268 -13.115 19.334 1.00 68.50 119 GLU A CA 1
ATOM 938 C C . GLU A 1 119 ? -6.313 -12.311 20.645 1.00 68.50 119 GLU A C 1
ATOM 940 O O . GLU A 1 119 ? -6.378 -12.884 21.733 1.00 68.50 119 GLU A O 1
ATOM 945 N N . THR A 1 120 ? -6.337 -10.975 20.565 1.00 59.56 120 THR A N 1
ATOM 946 C CA . THR A 1 120 ? -6.423 -10.116 21.760 1.00 59.56 120 THR A CA 1
ATOM 947 C C . THR A 1 120 ? -7.809 -10.078 22.403 1.00 59.56 120 THR A C 1
ATOM 949 O O . THR A 1 120 ? -7.910 -9.783 23.595 1.00 59.56 120 THR A O 1
ATOM 952 N N . ASP A 1 121 ? -8.866 -10.398 21.654 1.00 56.75 121 ASP A N 1
ATOM 953 C CA . ASP A 1 121 ? -10.245 -10.369 22.159 1.00 56.75 121 ASP A CA 1
ATOM 954 C C . ASP A 1 121 ? -10.612 -11.676 22.886 1.00 56.75 121 ASP A C 1
ATOM 956 O O . ASP A 1 121 ? -11.373 -11.677 23.851 1.00 56.75 121 ASP A O 1
ATOM 960 N N . HIS A 1 122 ? -9.973 -12.792 22.515 1.00 54.03 122 HIS A N 1
ATOM 961 C CA . HIS A 1 122 ? -10.156 -14.098 23.169 1.00 54.03 122 HIS A CA 1
ATOM 962 C C . HIS A 1 122 ? -9.394 -14.228 24.506 1.00 54.03 122 HIS A C 1
ATOM 964 O O . HIS A 1 122 ? -9.594 -15.192 25.243 1.00 54.03 122 HIS A O 1
ATOM 970 N N . GLY A 1 123 ? -8.539 -13.255 24.851 1.00 50.56 123 GLY A N 1
ATOM 971 C CA . GLY A 1 123 ? -7.778 -13.208 26.107 1.00 50.56 123 GLY A CA 1
ATOM 972 C C . GLY A 1 123 ? -8.466 -12.477 27.268 1.00 50.56 123 GLY A C 1
ATOM 973 O O . GLY A 1 123 ? -7.928 -12.464 28.374 1.00 50.56 123 GLY A O 1
ATOM 974 N N . LYS A 1 124 ? -9.645 -11.869 27.059 1.00 49.81 124 LYS A N 1
ATOM 975 C CA . LYS A 1 124 ? -10.437 -11.205 28.115 1.00 49.81 124 LYS A CA 1
ATOM 976 C C . LYS A 1 124 ? -11.593 -12.087 28.606 1.00 49.81 124 LYS A C 1
ATOM 978 O O . LYS A 1 124 ? -12.737 -11.655 28.674 1.00 49.81 124 LYS A O 1
ATOM 983 N N . GLY A 1 125 ? -11.286 -13.331 28.963 1.00 49.69 125 GLY A N 1
ATOM 984 C CA . GLY A 1 125 ? -12.165 -14.196 29.749 1.00 49.69 125 GLY A CA 1
ATOM 985 C C . GLY A 1 125 ? -11.662 -14.273 31.190 1.00 49.69 125 GLY A C 1
ATOM 986 O O . GLY A 1 125 ? -10.619 -14.867 31.425 1.0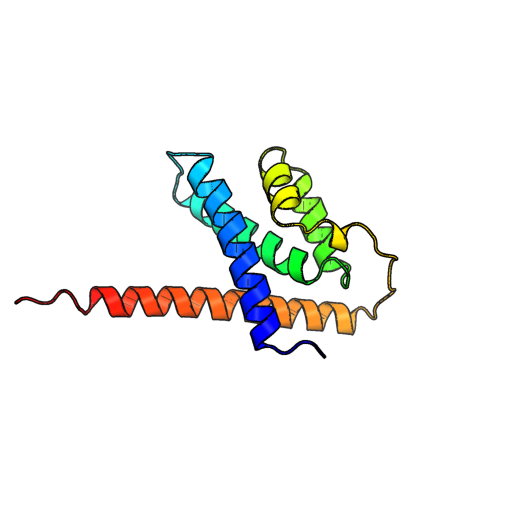0 49.69 125 GLY A O 1
ATOM 987 N N . TYR A 1 126 ? -12.390 -13.628 32.106 1.00 48.72 126 TYR A N 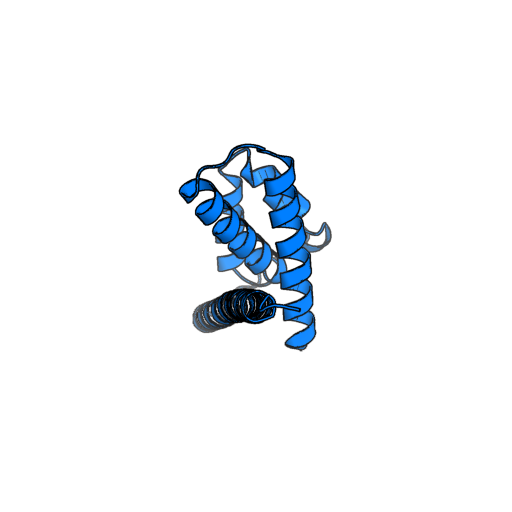1
ATOM 988 C CA . TYR A 1 126 ? -12.386 -13.764 33.572 1.00 48.72 126 TYR A CA 1
ATOM 989 C C . TYR A 1 126 ? -11.144 -14.380 34.255 1.00 48.72 126 TYR A C 1
ATOM 991 O O . TYR A 1 126 ? -10.956 -15.597 34.273 1.00 48.72 126 TYR A O 1
ATOM 999 N N . LYS A 1 127 ? -10.401 -13.534 34.975 1.00 40.78 127 LYS A N 1
ATOM 1000 C CA . LYS A 1 127 ? -9.890 -13.857 36.312 1.00 40.78 127 LYS A CA 1
ATOM 1001 C C . LYS A 1 127 ? -10.231 -12.714 37.252 1.00 40.78 127 LYS A C 1
ATOM 1003 O O . LYS A 1 127 ? -10.109 -11.555 36.797 1.00 40.78 127 LYS A O 1
#

pLDDT: mean 77.99, std 12.75, range [40.78, 91.44]

Radius of gyration: 16.47 Å; chains: 1; bounding box: 35×33×56 Å

Secondary structure (DSSP, 8-state):
---HHHHHHHHHHHHHHHHHHHHHH-S---HHHHHHHHHHHHHHHHHHTTTTT-HHHHHHHHHHHTSHHHHHHHHHHS-GGGGS-------HHHHHHHHHHHHHHHHHHHHHHHHHHHHHHTT-S--